Protein AF-A0A7S1RRJ5-F1 (afdb_monomer_lite)

Secondary structure (DSSP, 8-state):
-HHHHHHHHHHHHHHHHHHHTT-S-PPPHHHHHHHHHHHHHHHHTSSPPPHHHHHHHTTT-S-HHHHHHHHHHHHHHTTT----TTTHHHHHHHHHHHHTTTT---HHHHHHHHHHHHHHHHHHHHSS--

pLDDT: mean 80.42, std 12.72, range [48.97, 95.0]

Radius of gyration: 17.26 Å; chains: 1; bounding box: 42×24×52 Å

InterPro domains:
  IPR006671 Cyclin, N-terminal [PF00134] (7-82)
  IPR036915 Cyclin-like superfamily [SSF47954] (4-83)

Organism: Alexandrium catenella (NCBI:txid2925)

Structure (mmCIF, N/CA/C/O backbone):
data_AF-A0A7S1RRJ5-F1
#
_entry.id   AF-A0A7S1RRJ5-F1
#
loop_
_atom_site.group_PDB
_atom_site.id
_atom_site.type_symbol
_atom_site.label_atom_id
_atom_site.label_alt_id
_atom_site.label_comp_id
_atom_site.label_asym_id
_atom_site.label_entity_id
_atom_site.label_seq_id
_atom_site.pdbx_PDB_ins_code
_atom_site.Cartn_x
_atom_site.Cartn_y
_atom_site.Cartn_z
_atom_site.occupancy
_atom_site.B_iso_or_equiv
_atom_site.auth_seq_id
_atom_site.auth_comp_id
_atom_site.auth_asym_id
_atom_site.auth_atom_id
_atom_site.pdbx_PDB_model_num
ATOM 1 N N . PRO A 1 1 ? -1.019 -2.612 11.524 1.00 69.44 1 PRO A N 1
ATOM 2 C CA . PRO A 1 1 ? -2.023 -3.297 10.661 1.00 69.44 1 PRO A CA 1
ATOM 3 C C . PRO A 1 1 ? -2.463 -2.445 9.468 1.00 69.44 1 PRO A C 1
ATOM 5 O O . PRO A 1 1 ? -2.576 -2.947 8.356 1.00 69.44 1 PRO A O 1
ATOM 8 N N . GLN A 1 2 ? -2.630 -1.150 9.726 1.00 77.38 2 GLN A N 1
ATOM 9 C CA . GLN A 1 2 ? -2.992 -0.081 8.806 1.00 77.38 2 GLN A CA 1
ATOM 10 C C . GLN A 1 2 ? -2.075 -0.040 7.580 1.00 77.38 2 GLN A C 1
ATOM 12 O O . GLN A 1 2 ? -2.564 -0.167 6.467 1.00 77.38 2 GLN A O 1
ATOM 17 N N . VAL A 1 3 ? -0.748 -0.014 7.775 1.00 83.06 3 VAL A N 1
ATOM 18 C CA . VAL A 1 3 ? 0.236 -0.071 6.673 1.00 83.06 3 VAL A CA 1
ATOM 19 C C . VAL A 1 3 ? -0.016 -1.256 5.740 1.00 83.06 3 VAL A C 1
ATOM 21 O O . VAL A 1 3 ? -0.018 -1.102 4.525 1.00 83.06 3 VAL A O 1
ATOM 24 N N . ARG A 1 4 ? -0.248 -2.448 6.304 1.00 82.50 4 ARG A N 1
ATOM 25 C CA . ARG A 1 4 ? -0.456 -3.681 5.534 1.00 82.50 4 ARG A CA 1
ATOM 26 C C . ARG A 1 4 ? -1.756 -3.632 4.727 1.00 82.50 4 ARG A C 1
ATOM 28 O O . ARG A 1 4 ? -1.751 -4.011 3.562 1.00 82.50 4 ARG A O 1
ATOM 35 N N . GLN A 1 5 ? -2.854 -3.212 5.355 1.00 79.50 5 GLN A N 1
ATOM 36 C CA . GLN A 1 5 ? -4.165 -3.107 4.710 1.00 79.50 5 GLN A CA 1
ATOM 37 C C . GLN A 1 5 ? -4.138 -2.048 3.605 1.00 79.50 5 GLN A C 1
ATOM 39 O O . GLN A 1 5 ? -4.509 -2.338 2.470 1.00 79.50 5 GLN A O 1
ATOM 44 N N . GLU A 1 6 ? -3.610 -0.865 3.914 1.00 83.56 6 GLU A N 1
ATOM 45 C CA . GLU A 1 6 ? -3.510 0.246 2.972 1.00 83.56 6 GLU A CA 1
ATOM 46 C C . GLU A 1 6 ? -2.643 -0.122 1.768 1.00 83.56 6 GLU A C 1
ATOM 48 O O . GLU A 1 6 ? -3.043 0.115 0.634 1.00 83.56 6 GLU A O 1
ATOM 53 N N . ALA A 1 7 ? -1.509 -0.797 1.981 1.00 88.81 7 ALA A N 1
ATOM 54 C CA . ALA A 1 7 ? -0.634 -1.221 0.890 1.00 88.81 7 ALA A CA 1
ATOM 55 C C . ALA A 1 7 ? -1.355 -2.140 -0.110 1.00 88.81 7 ALA A C 1
ATOM 57 O O . ALA A 1 7 ? -1.164 -2.028 -1.323 1.00 88.81 7 ALA A O 1
ATOM 58 N N . VAL A 1 8 ? -2.198 -3.044 0.394 1.00 86.62 8 VAL A N 1
ATOM 59 C CA . VAL A 1 8 ? -2.959 -4.005 -0.418 1.00 86.62 8 VAL A CA 1
ATOM 60 C C . VAL A 1 8 ? -4.096 -3.313 -1.155 1.00 86.62 8 VAL A C 1
ATOM 62 O O . VAL A 1 8 ? -4.284 -3.550 -2.349 1.00 86.62 8 VAL A O 1
ATOM 65 N N . VAL A 1 9 ? -4.830 -2.432 -0.477 1.00 84.69 9 VAL A N 1
ATOM 66 C CA . VAL A 1 9 ? -5.902 -1.648 -1.098 1.00 84.69 9 VAL A CA 1
ATOM 67 C C . VAL A 1 9 ? -5.339 -0.719 -2.173 1.00 84.69 9 VAL A C 1
ATOM 69 O O . VAL A 1 9 ? -5.872 -0.667 -3.281 1.00 84.69 9 VAL A O 1
ATOM 72 N N . LEU A 1 10 ? -4.221 -0.051 -1.896 1.00 88.94 10 LEU A N 1
ATOM 73 C CA . LEU A 1 10 ? -3.531 0.819 -2.840 1.00 88.94 10 LEU A CA 1
ATOM 74 C C . LEU A 1 10 ? -3.089 0.045 -4.090 1.00 88.94 10 LEU A C 1
ATOM 76 O O . LEU A 1 10 ? -3.318 0.496 -5.215 1.00 88.94 10 LEU A O 1
ATOM 80 N N . LEU A 1 11 ? -2.544 -1.163 -3.909 1.0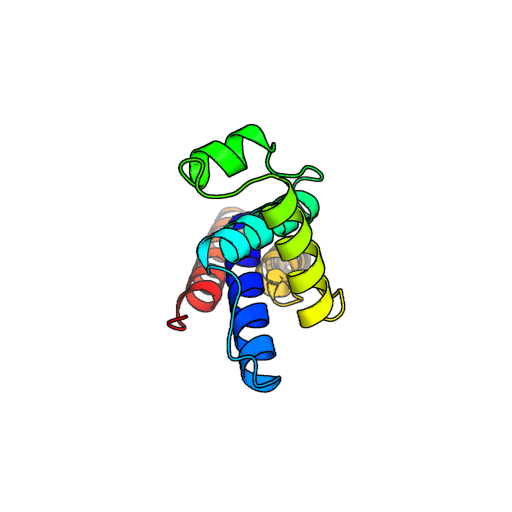0 90.88 11 LEU A N 1
ATOM 81 C CA . LEU A 1 11 ? -2.185 -2.053 -5.013 1.00 90.88 11 LEU A CA 1
ATOM 82 C C . LEU A 1 11 ? -3.412 -2.476 -5.836 1.00 90.88 11 LEU A C 1
ATOM 84 O O . LEU A 1 11 ? -3.363 -2.447 -7.068 1.00 90.88 11 LEU A O 1
ATOM 88 N N . LYS A 1 12 ? -4.523 -2.836 -5.180 1.00 87.94 12 LYS A N 1
ATOM 89 C CA . LYS A 1 12 ? -5.794 -3.183 -5.841 1.00 87.94 12 LYS A CA 1
ATOM 90 C C . LYS A 1 12 ? -6.332 -2.022 -6.673 1.00 87.94 12 LYS A C 1
ATOM 92 O O . LYS A 1 12 ? -6.644 -2.209 -7.850 1.00 87.94 12 LYS A O 1
ATOM 97 N N . ARG A 1 13 ? -6.378 -0.816 -6.099 1.00 87.69 13 ARG A N 1
ATOM 98 C CA . ARG A 1 13 ? -6.804 0.412 -6.789 1.00 87.69 13 ARG A CA 1
ATOM 99 C C . ARG A 1 13 ? -5.932 0.698 -8.002 1.00 87.69 13 ARG A C 1
ATOM 101 O O . ARG A 1 13 ? -6.465 0.958 -9.079 1.00 87.69 13 ARG A O 1
ATOM 108 N N . TYR A 1 14 ? -4.612 0.596 -7.849 1.00 89.50 14 TYR A N 1
ATOM 109 C CA . TYR A 1 14 ? -3.680 0.784 -8.957 1.00 89.50 14 TYR A CA 1
ATOM 110 C C . TYR A 1 14 ? -3.987 -0.196 -10.094 1.00 89.50 14 TYR A C 1
ATOM 112 O O . TYR A 1 14 ? -4.161 0.220 -11.238 1.00 89.50 14 TYR A O 1
ATOM 120 N N . LYS A 1 15 ? -4.134 -1.491 -9.782 1.00 88.12 15 LYS A N 1
ATOM 121 C CA . LYS A 1 15 ? -4.411 -2.537 -10.779 1.00 88.12 15 LYS A CA 1
ATOM 122 C C . LYS A 1 15 ? -5.754 -2.315 -11.483 1.00 88.12 15 LYS A C 1
ATOM 124 O O . LYS A 1 15 ? -5.841 -2.451 -12.705 1.00 88.12 15 LYS A O 1
ATOM 129 N N . TRP A 1 16 ? -6.785 -1.925 -10.731 1.00 86.81 16 TRP A N 1
ATOM 130 C CA . TRP A 1 16 ? -8.105 -1.587 -11.265 1.00 86.81 16 TRP A CA 1
ATOM 131 C C . TRP A 1 16 ? -8.039 -0.404 -12.237 1.00 86.81 16 TRP A C 1
ATOM 133 O O . TRP A 1 16 ? -8.534 -0.491 -13.362 1.00 86.81 16 TRP A O 1
ATOM 143 N N . GLN A 1 17 ? -7.386 0.689 -11.833 1.00 87.44 17 GLN A N 1
ATOM 144 C CA . GLN A 1 17 ? -7.244 1.897 -12.649 1.00 87.44 17 GLN A CA 1
ATOM 145 C C . GLN A 1 17 ? -6.380 1.659 -13.889 1.00 87.44 17 GLN A C 1
ATOM 147 O O . GLN A 1 17 ? -6.715 2.118 -14.981 1.00 87.44 17 GLN A O 1
ATOM 152 N N . LEU A 1 18 ? -5.304 0.882 -13.761 1.00 88.00 18 LEU A N 1
ATOM 153 C CA . LEU A 1 18 ? -4.456 0.511 -14.890 1.00 88.00 18 LEU A CA 1
ATOM 154 C C . LEU A 1 18 ? -5.238 -0.288 -15.945 1.00 88.00 18 LEU A C 1
ATOM 156 O O . LEU A 1 18 ? -5.129 -0.007 -17.142 1.00 88.00 18 LEU A O 1
ATOM 160 N N . LYS A 1 19 ? -6.075 -1.239 -15.502 1.00 84.31 19 LYS A N 1
ATOM 161 C CA . LYS A 1 19 ? -6.961 -2.019 -16.378 1.00 84.31 19 LYS A CA 1
ATOM 162 C C . LYS A 1 19 ? -7.991 -1.128 -17.075 1.00 84.31 19 LYS A C 1
ATOM 164 O O . LYS A 1 19 ? -8.189 -1.268 -18.280 1.00 84.31 19 LYS A O 1
ATOM 169 N N . ALA A 1 20 ? -8.607 -0.195 -16.348 1.00 83.44 20 ALA A N 1
ATOM 170 C CA . ALA A 1 20 ? -9.561 0.762 -16.913 1.00 83.44 20 ALA A CA 1
ATOM 171 C C . ALA A 1 20 ? -8.920 1.676 -17.975 1.00 83.44 20 ALA A C 1
ATOM 173 O O . ALA A 1 20 ? -9.552 1.999 -18.978 1.00 83.44 20 ALA A O 1
ATOM 174 N N . ARG A 1 21 ? -7.644 2.039 -17.794 1.00 82.56 21 ARG A N 1
ATOM 175 C CA . ARG A 1 21 ? -6.861 2.859 -18.735 1.00 82.56 21 ARG A CA 1
ATOM 176 C C . ARG A 1 21 ? -6.295 2.073 -19.931 1.00 82.56 21 ARG A C 1
ATOM 178 O O . ARG A 1 21 ? -5.619 2.659 -20.771 1.00 82.56 21 ARG A O 1
ATOM 185 N N . GLY A 1 22 ? -6.560 0.766 -20.034 1.00 75.06 22 GLY A N 1
ATOM 186 C CA . GLY A 1 22 ? -6.133 -0.070 -21.163 1.00 75.06 22 GLY A CA 1
ATOM 187 C C . GLY A 1 22 ? -4.628 -0.369 -21.216 1.00 75.06 22 GLY A C 1
ATOM 188 O O . GLY A 1 22 ? -4.118 -0.722 -22.282 1.00 75.06 22 GLY A O 1
ATOM 189 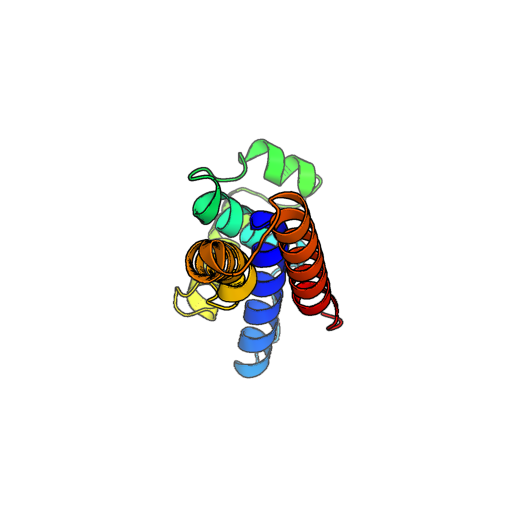N N . GLY A 1 23 ? -3.906 -0.221 -20.098 1.00 68.56 23 GLY A N 1
ATOM 190 C CA . GLY A 1 23 ? -2.461 -0.459 -20.031 1.00 68.56 23 GLY A CA 1
ATOM 191 C C . GLY A 1 23 ? -2.100 -1.924 -20.302 1.00 68.56 23 GLY A C 1
ATOM 192 O O . GLY A 1 23 ? -2.640 -2.821 -19.657 1.00 68.56 23 GLY A O 1
ATOM 193 N N . ARG A 1 24 ? -1.196 -2.171 -21.265 1.00 56.53 24 ARG A N 1
ATOM 194 C CA . ARG A 1 24 ? -0.719 -3.522 -21.637 1.00 56.53 24 ARG A CA 1
ATOM 195 C C . ARG A 1 24 ? 0.574 -3.951 -20.937 1.00 56.53 24 ARG A C 1
ATOM 197 O O . ARG A 1 24 ? 0.760 -5.148 -20.765 1.00 56.53 24 ARG A O 1
ATOM 204 N N . ASP A 1 25 ? 1.389 -3.004 -20.475 1.00 57.84 25 ASP A N 1
ATOM 205 C CA . ASP A 1 25 ? 2.644 -3.274 -19.767 1.00 57.84 25 ASP A CA 1
ATOM 206 C C . ASP A 1 25 ? 2.592 -2.638 -18.378 1.00 57.84 25 ASP A C 1
ATOM 208 O O . ASP A 1 25 ? 2.916 -1.466 -18.199 1.00 57.84 25 ASP A O 1
ATOM 212 N N . ALA A 1 26 ? 2.133 -3.401 -17.386 1.00 57.34 26 ALA A N 1
ATOM 213 C CA . ALA A 1 26 ? 2.332 -3.009 -15.999 1.00 57.34 26 ALA A CA 1
ATOM 214 C C . ALA A 1 26 ? 3.833 -3.140 -15.669 1.00 57.34 26 ALA A C 1
ATOM 216 O O . ALA A 1 26 ? 4.450 -4.137 -16.068 1.00 57.34 26 ALA A O 1
ATOM 217 N N . PRO A 1 27 ? 4.433 -2.217 -14.898 1.00 63.84 27 PRO A N 1
ATOM 218 C CA . PRO A 1 27 ? 5.690 -2.484 -14.212 1.00 63.84 27 PRO A CA 1
ATOM 219 C C . PRO A 1 27 ? 5.598 -3.829 -13.500 1.00 63.84 27 PRO A C 1
ATOM 221 O O . PRO A 1 27 ? 4.509 -4.262 -13.106 1.00 63.84 27 PRO A O 1
ATOM 224 N N . LYS A 1 28 ? 6.736 -4.503 -13.304 1.00 81.56 28 LYS A N 1
ATOM 225 C CA . LYS A 1 28 ? 6.741 -5.799 -12.615 1.00 81.56 28 LYS A CA 1
ATOM 226 C C . LYS A 1 28 ? 5.967 -5.668 -11.299 1.00 81.56 28 LYS A C 1
ATOM 228 O O . LYS A 1 28 ? 6.357 -4.888 -10.438 1.00 81.56 28 LYS A O 1
ATOM 233 N N . LEU A 1 29 ? 4.884 -6.431 -11.137 1.00 87.25 29 LEU A N 1
ATOM 234 C CA . LEU A 1 29 ? 3.914 -6.267 -10.041 1.00 87.25 29 LEU A CA 1
ATOM 235 C C . LEU A 1 29 ? 4.571 -6.197 -8.650 1.00 87.25 29 LEU A C 1
ATOM 237 O O . LEU A 1 29 ? 4.087 -5.502 -7.765 1.00 87.25 29 LEU A O 1
ATOM 241 N N . GLN A 1 30 ? 5.709 -6.871 -8.479 1.00 91.56 30 GLN A N 1
ATOM 242 C CA . GLN A 1 30 ? 6.525 -6.824 -7.271 1.00 91.56 30 GLN A CA 1
ATOM 243 C C . GLN A 1 30 ? 7.064 -5.419 -6.942 1.00 91.56 30 GLN A C 1
ATOM 245 O O . GLN A 1 30 ? 6.996 -5.027 -5.781 1.00 91.56 30 GLN A O 1
ATOM 250 N N . VAL A 1 31 ? 7.587 -4.656 -7.918 1.00 93.56 31 VAL A N 1
ATOM 251 C CA . VAL A 1 31 ? 8.092 -3.294 -7.649 1.00 93.56 31 VAL A CA 1
ATOM 252 C C . VAL A 1 31 ? 6.942 -2.377 -7.250 1.00 93.56 31 VAL A C 1
ATOM 254 O O . VAL A 1 31 ? 7.065 -1.636 -6.284 1.00 93.56 31 VAL A O 1
ATOM 257 N N . VAL A 1 32 ? 5.789 -2.515 -7.911 1.00 93.50 32 VAL A N 1
ATOM 258 C CA . VAL A 1 32 ? 4.572 -1.763 -7.578 1.00 93.50 32 VAL A CA 1
ATOM 259 C C . VAL A 1 32 ? 4.090 -2.105 -6.171 1.00 93.50 32 VAL A C 1
ATOM 261 O O . VAL A 1 32 ? 3.821 -1.204 -5.389 1.00 93.50 32 VAL A O 1
ATOM 264 N N . ALA A 1 33 ? 4.033 -3.389 -5.812 1.00 93.44 33 ALA A N 1
ATOM 265 C CA . ALA A 1 33 ? 3.606 -3.824 -4.485 1.00 93.44 33 ALA A CA 1
ATOM 266 C C . ALA A 1 33 ? 4.524 -3.288 -3.372 1.00 93.44 33 ALA A C 1
ATOM 268 O O . ALA A 1 33 ? 4.039 -2.794 -2.354 1.00 93.44 33 ALA A O 1
ATOM 269 N N . LEU A 1 34 ? 5.845 -3.337 -3.577 1.00 95.00 34 LEU A N 1
ATOM 270 C CA . LEU A 1 34 ? 6.820 -2.768 -2.643 1.00 95.00 34 LEU A CA 1
ATOM 271 C C . LEU A 1 34 ? 6.694 -1.242 -2.545 1.00 95.00 34 LEU A C 1
ATOM 273 O O . LEU A 1 34 ? 6.783 -0.686 -1.452 1.00 95.00 34 LEU A O 1
ATOM 277 N N . THR A 1 35 ? 6.436 -0.566 -3.664 1.00 94.88 35 THR A N 1
ATOM 278 C CA . THR A 1 35 ? 6.165 0.873 -3.697 1.00 94.88 35 THR A CA 1
ATOM 279 C C . THR A 1 35 ? 4.872 1.224 -2.963 1.00 94.88 35 THR A C 1
ATOM 281 O O . THR A 1 35 ? 4.873 2.170 -2.180 1.00 94.88 35 THR A O 1
ATOM 284 N N . CYS A 1 36 ? 3.790 0.460 -3.139 1.00 93.69 36 CYS A N 1
ATOM 285 C CA . CYS A 1 36 ? 2.549 0.660 -2.393 1.00 93.69 36 CYS A CA 1
ATOM 286 C C . CYS A 1 36 ? 2.784 0.513 -0.885 1.00 93.69 36 CYS A C 1
ATOM 288 O O . CYS A 1 36 ? 2.362 1.375 -0.123 1.00 93.69 36 CYS A O 1
ATOM 290 N N . ALA A 1 37 ? 3.536 -0.507 -0.459 1.00 93.94 37 ALA A N 1
ATOM 291 C CA . ALA A 1 37 ? 3.923 -0.661 0.942 1.00 93.94 37 ALA A CA 1
ATOM 292 C C . ALA A 1 37 ? 4.740 0.533 1.459 1.00 93.94 37 ALA A C 1
ATOM 294 O O . ALA A 1 37 ? 4.457 1.044 2.539 1.00 93.94 37 ALA A O 1
ATOM 295 N N . ASN A 1 38 ? 5.704 1.018 0.671 1.00 95.00 38 ASN A N 1
ATOM 296 C CA . ASN A 1 38 ? 6.514 2.186 1.015 1.00 95.00 38 ASN A CA 1
ATOM 297 C C . ASN A 1 38 ? 5.684 3.479 1.129 1.00 95.00 38 ASN A C 1
ATOM 299 O O . ASN A 1 38 ? 5.913 4.291 2.022 1.00 95.00 38 ASN A O 1
ATOM 303 N N . LEU A 1 39 ? 4.707 3.684 0.244 1.00 93.06 39 LEU A N 1
ATOM 304 C CA . LEU A 1 39 ? 3.782 4.816 0.327 1.00 93.06 39 LEU A CA 1
ATOM 305 C C . LEU A 1 39 ? 2.906 4.723 1.583 1.00 93.06 39 LEU A C 1
ATOM 307 O O . LEU A 1 39 ? 2.774 5.707 2.310 1.00 93.06 39 LEU A O 1
ATOM 311 N N . SER A 1 40 ? 2.392 3.534 1.902 1.00 90.62 40 SER A N 1
ATOM 312 C CA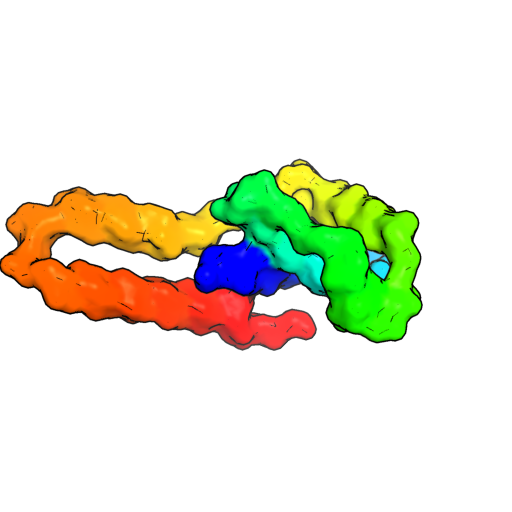 . SER A 1 40 ? 1.604 3.313 3.115 1.00 90.62 40 SER A CA 1
ATOM 313 C C . SER A 1 40 ? 2.414 3.524 4.398 1.00 90.62 40 SER A C 1
ATOM 315 O O . SER A 1 40 ? 1.885 4.107 5.343 1.00 90.62 40 SER A O 1
ATOM 317 N N . THR A 1 41 ? 3.693 3.124 4.450 1.00 91.81 41 THR A N 1
ATOM 318 C CA . THR A 1 41 ? 4.563 3.433 5.603 1.00 91.81 41 THR A CA 1
ATOM 319 C C . THR A 1 41 ? 4.812 4.934 5.725 1.00 91.81 41 THR A C 1
ATOM 321 O O . THR A 1 41 ? 4.691 5.477 6.819 1.00 91.81 41 THR A O 1
ATOM 324 N N . LYS A 1 42 ? 5.078 5.637 4.608 1.00 91.44 42 LYS A N 1
ATOM 325 C CA . LYS A 1 42 ? 5.273 7.101 4.626 1.00 91.44 42 LYS A CA 1
ATOM 326 C C . LYS A 1 42 ? 4.053 7.823 5.201 1.00 91.44 42 LYS A C 1
ATOM 328 O O . LYS A 1 42 ? 4.229 8.788 5.936 1.00 91.44 42 LYS A O 1
ATOM 333 N N . TYR A 1 43 ? 2.847 7.355 4.880 1.00 87.31 43 TYR A N 1
ATOM 334 C CA . TYR A 1 43 ? 1.604 7.936 5.380 1.00 87.31 43 TYR A CA 1
ATOM 335 C C . TYR A 1 43 ? 1.373 7.642 6.872 1.00 87.31 43 TYR A C 1
ATOM 337 O O . TYR A 1 43 ? 1.218 8.567 7.665 1.00 87.31 43 TYR A O 1
ATOM 345 N N . TRP A 1 44 ? 1.382 6.367 7.270 1.00 85.44 44 TRP A N 1
ATOM 346 C CA . TRP A 1 44 ? 0.980 5.951 8.622 1.00 85.44 44 TRP A CA 1
ATOM 347 C C . TRP A 1 44 ? 2.077 6.088 9.679 1.00 85.44 44 TRP A C 1
ATOM 349 O O . TRP A 1 44 ? 1.782 6.359 10.840 1.00 85.44 44 TRP A O 1
ATOM 359 N N . GLU A 1 45 ? 3.335 5.882 9.296 1.00 88.62 45 GLU A N 1
ATOM 360 C CA . GLU A 1 45 ? 4.482 5.850 10.215 1.00 88.62 45 GLU A CA 1
ATOM 361 C C . GLU A 1 45 ? 5.377 7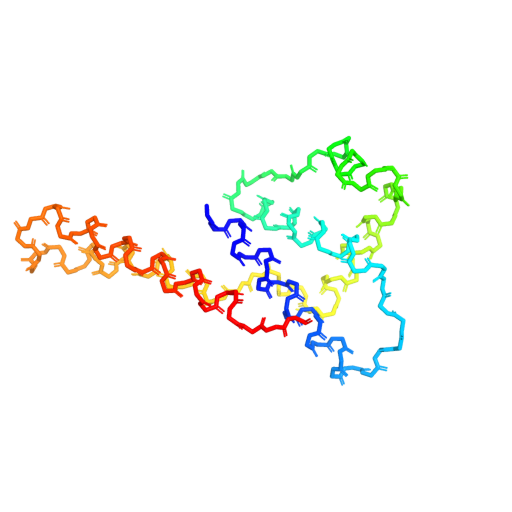.088 10.065 1.00 88.62 45 GLU A C 1
ATOM 363 O O . GLU A 1 45 ? 6.364 7.234 10.780 1.00 88.62 45 GLU A O 1
ATOM 368 N N . GLN A 1 46 ? 5.036 7.999 9.142 1.00 87.88 46 GLN A N 1
ATOM 369 C CA . GLN A 1 46 ? 5.795 9.220 8.831 1.00 87.88 46 GLN A CA 1
ATOM 370 C C . GLN A 1 46 ? 7.230 8.957 8.338 1.00 87.88 46 GLN A C 1
ATOM 372 O O . GLN A 1 46 ? 8.039 9.879 8.221 1.00 87.88 46 GLN A O 1
ATOM 377 N N . HIS A 1 47 ? 7.550 7.707 7.994 1.00 91.75 47 HIS A N 1
ATOM 378 C CA . HIS A 1 47 ? 8.819 7.313 7.401 1.00 91.75 47 HIS A CA 1
ATOM 379 C C . HIS A 1 47 ? 8.618 6.256 6.310 1.00 91.75 47 HIS A C 1
ATOM 381 O O . HIS A 1 47 ? 7.757 5.384 6.396 1.00 91.75 47 HIS A O 1
ATOM 387 N N . GLY A 1 48 ? 9.430 6.319 5.256 1.00 91.25 48 GLY A N 1
ATOM 388 C CA . GLY A 1 48 ? 9.440 5.287 4.217 1.00 91.25 48 GLY A CA 1
ATOM 389 C C . GLY A 1 48 ? 10.202 4.035 4.640 1.00 91.25 48 GLY A C 1
ATOM 390 O O . GLY A 1 48 ? 10.960 4.052 5.609 1.00 91.25 48 GLY A O 1
ATOM 391 N N . ILE A 1 49 ? 10.053 2.966 3.862 1.00 92.50 49 ILE A N 1
ATOM 392 C CA . ILE A 1 49 ? 10.914 1.789 3.938 1.00 92.50 49 ILE A CA 1
ATOM 393 C C . ILE A 1 49 ? 12.305 2.192 3.424 1.00 92.50 49 ILE A C 1
ATOM 395 O O . ILE A 1 49 ? 12.434 2.647 2.283 1.00 92.50 49 ILE A O 1
ATOM 399 N N . PRO A 1 50 ? 13.364 2.028 4.234 1.00 94.19 50 PRO A N 1
ATOM 400 C CA . PRO A 1 50 ? 14.730 2.286 3.808 1.00 94.19 50 PRO A CA 1
ATOM 401 C C . PRO A 1 50 ? 15.104 1.554 2.517 1.00 94.19 50 PRO A C 1
ATOM 403 O O . PRO A 1 50 ? 14.802 0.375 2.333 1.00 94.19 50 PRO A O 1
ATOM 406 N N . GLU A 1 51 ? 15.844 2.240 1.648 1.00 90.19 51 GLU A N 1
ATOM 407 C CA . GLU A 1 51 ? 16.189 1.743 0.313 1.00 90.19 51 GLU A CA 1
ATOM 408 C C . GLU A 1 51 ? 16.881 0.367 0.347 1.00 90.19 51 GLU A C 1
ATOM 410 O O . GLU A 1 51 ? 16.523 -0.532 -0.410 1.00 90.19 51 GLU A O 1
ATOM 415 N N . HIS A 1 52 ? 17.827 0.160 1.267 1.00 93.06 52 HIS A N 1
ATOM 416 C CA . HIS A 1 52 ? 18.523 -1.123 1.416 1.00 93.06 52 HIS A CA 1
ATOM 417 C C . HIS A 1 52 ? 17.572 -2.287 1.755 1.00 93.06 52 HIS A C 1
ATOM 419 O O . HIS A 1 52 ? 17.813 -3.418 1.334 1.00 93.06 52 HIS A O 1
ATOM 425 N N . MET A 1 53 ? 16.476 -2.024 2.478 1.00 94.88 53 MET A N 1
ATOM 426 C CA . MET A 1 53 ? 15.448 -3.029 2.746 1.00 94.88 53 MET A CA 1
ATOM 427 C C . MET A 1 53 ? 14.600 -3.306 1.507 1.00 94.88 53 MET A C 1
ATOM 429 O O . MET A 1 53 ? 14.318 -4.468 1.238 1.00 94.88 53 MET A O 1
ATOM 433 N N . LEU A 1 54 ? 14.250 -2.291 0.713 1.00 93.38 54 LEU A N 1
ATOM 434 C CA . LEU A 1 54 ? 13.549 -2.488 -0.564 1.00 93.38 54 LEU A CA 1
ATOM 435 C C . LEU A 1 54 ? 14.376 -3.333 -1.550 1.00 93.38 54 LEU A C 1
ATOM 437 O O . LEU A 1 54 ? 13.841 -4.232 -2.204 1.00 93.38 54 LEU A O 1
ATOM 441 N N . HIS A 1 55 ? 15.692 -3.108 -1.612 1.00 93.25 55 HIS A N 1
ATOM 442 C CA . HIS A 1 55 ? 16.617 -3.949 -2.384 1.00 93.25 55 HIS A CA 1
ATOM 443 C C . HIS A 1 55 ? 16.641 -5.386 -1.866 1.00 93.25 55 HIS A C 1
ATOM 445 O O . HIS A 1 55 ? 16.448 -6.321 -2.638 1.00 93.25 55 HIS A O 1
ATOM 451 N N . SER A 1 56 ? 16.780 -5.572 -0.552 1.00 92.75 56 SER A N 1
ATOM 452 C CA . SER A 1 56 ? 16.759 -6.902 0.068 1.00 92.75 56 SER A CA 1
ATOM 453 C C . SER A 1 56 ? 15.447 -7.657 -0.205 1.00 92.75 56 SER A C 1
ATOM 455 O O . SER A 1 56 ? 15.470 -8.790 -0.687 1.00 92.75 56 SER A O 1
ATOM 457 N N . LEU A 1 57 ? 14.296 -7.006 0.003 1.00 93.25 57 LEU A N 1
ATOM 458 C CA . LEU A 1 57 ? 12.954 -7.570 -0.208 1.00 93.25 57 LEU A CA 1
ATOM 459 C C . LEU A 1 57 ? 12.655 -7.888 -1.677 1.00 93.25 57 LEU A C 1
ATOM 461 O O . LEU A 1 57 ? 11.839 -8.760 -1.973 1.00 93.25 57 LEU A O 1
ATOM 465 N N . SER A 1 58 ? 13.315 -7.197 -2.605 1.00 93.12 58 SER A N 1
ATOM 466 C CA . SER A 1 58 ? 13.238 -7.501 -4.033 1.00 93.12 58 SER A CA 1
ATOM 467 C C . SER A 1 58 ? 14.308 -8.483 -4.512 1.00 93.12 58 SER A C 1
ATOM 469 O O . SER A 1 58 ? 14.422 -8.704 -5.715 1.00 93.12 58 SER A O 1
ATOM 471 N N . CYS A 1 59 ? 15.101 -9.067 -3.608 1.00 93.38 59 CYS A N 1
ATOM 472 C CA . CYS A 1 59 ? 16.252 -9.909 -3.944 1.00 93.38 59 CYS A CA 1
ATOM 473 C C . CYS A 1 59 ? 17.232 -9.217 -4.912 1.00 93.38 59 CYS A C 1
ATOM 475 O O . CYS A 1 59 ? 17.812 -9.860 -5.786 1.00 93.38 59 CYS A O 1
ATOM 477 N N . ASN A 1 60 ? 17.397 -7.899 -4.768 1.00 91.31 60 ASN A N 1
ATOM 478 C CA . ASN A 1 60 ? 18.189 -7.023 -5.635 1.00 91.31 60 ASN A CA 1
ATOM 479 C C . ASN A 1 60 ? 17.742 -7.021 -7.110 1.00 91.31 60 ASN A C 1
ATOM 481 O O . ASN A 1 60 ? 18.532 -6.708 -8.000 1.00 91.31 60 ASN A O 1
ATOM 485 N N . ALA A 1 61 ? 16.480 -7.367 -7.392 1.00 93.00 61 ALA A N 1
ATOM 486 C CA . ALA A 1 61 ? 15.943 -7.383 -8.753 1.00 93.00 61 ALA A CA 1
ATOM 487 C C . ALA A 1 61 ? 15.700 -5.980 -9.335 1.00 93.00 61 ALA A C 1
ATOM 489 O O . ALA A 1 61 ? 15.577 -5.839 -10.554 1.00 93.00 61 ALA A O 1
ATOM 490 N N . TYR A 1 62 ? 15.609 -4.956 -8.481 1.00 93.44 62 TYR A N 1
ATOM 491 C CA . TYR A 1 62 ? 15.305 -3.579 -8.866 1.00 93.44 62 TYR A CA 1
ATOM 492 C C . TYR A 1 62 ? 16.370 -2.623 -8.353 1.00 93.44 62 TYR A C 1
ATOM 494 O O . TYR A 1 62 ? 16.981 -2.838 -7.316 1.00 93.44 62 TYR A O 1
ATOM 502 N N . THR A 1 63 ? 16.569 -1.537 -9.091 1.00 92.75 63 THR A N 1
ATOM 503 C CA . THR A 1 63 ? 17.425 -0.420 -8.676 1.00 92.75 63 THR A CA 1
ATOM 504 C C . THR A 1 63 ? 16.582 0.684 -8.040 1.00 92.75 63 THR A C 1
ATOM 506 O O . THR A 1 63 ? 15.360 0.703 -8.184 1.00 92.75 63 THR A O 1
ATOM 509 N N . ARG A 1 64 ? 17.237 1.669 -7.416 1.00 92.62 64 ARG A N 1
ATOM 510 C CA . ARG A 1 64 ? 16.577 2.881 -6.911 1.00 92.62 64 ARG A CA 1
ATOM 511 C C . ARG A 1 64 ? 15.670 3.543 -7.950 1.00 92.62 64 ARG A C 1
ATOM 513 O O . ARG A 1 64 ? 14.562 3.949 -7.620 1.00 92.62 64 ARG A O 1
ATOM 520 N N . GLN A 1 65 ? 16.138 3.628 -9.196 1.00 93.44 65 GLN A N 1
ATOM 521 C CA . GLN A 1 65 ? 15.391 4.272 -10.275 1.00 93.44 65 GLN A CA 1
ATOM 522 C C . GLN A 1 65 ? 14.066 3.555 -10.549 1.00 93.44 65 GLN A C 1
ATOM 524 O O . GLN A 1 65 ? 13.045 4.215 -10.665 1.00 93.44 65 GLN A O 1
ATOM 529 N N . HIS A 1 66 ? 14.050 2.219 -10.529 1.00 94.12 66 HIS A N 1
ATOM 530 C CA . HIS A 1 66 ? 12.817 1.449 -10.708 1.00 94.12 66 HIS A CA 1
ATOM 531 C C . HIS A 1 66 ? 11.779 1.745 -9.617 1.00 94.12 66 HIS A C 1
ATOM 533 O O . HIS A 1 66 ? 10.590 1.807 -9.911 1.00 94.12 66 HIS A O 1
ATOM 539 N N . PHE A 1 67 ? 12.212 1.934 -8.365 1.00 93.62 67 PHE A N 1
ATOM 540 C CA . PHE A 1 67 ? 11.306 2.314 -7.279 1.00 93.62 67 PHE A CA 1
ATOM 541 C C . PHE A 1 67 ? 10.767 3.738 -7.454 1.00 93.62 67 PHE A C 1
ATOM 543 O O . PHE A 1 67 ? 9.581 3.956 -7.223 1.00 93.62 67 PHE A O 1
ATOM 550 N N . ILE A 1 68 ? 11.602 4.682 -7.903 1.00 93.06 68 ILE A N 1
ATOM 551 C CA . ILE A 1 68 ? 11.179 6.060 -8.209 1.00 93.06 68 ILE A CA 1
ATOM 552 C C . ILE A 1 68 ? 10.163 6.065 -9.355 1.00 93.06 68 ILE A C 1
ATOM 554 O O . ILE A 1 68 ? 9.104 6.674 -9.226 1.00 93.06 68 ILE A O 1
ATOM 558 N N . ASP A 1 69 ? 10.454 5.358 -10.447 1.00 93.50 69 ASP A N 1
ATOM 559 C CA . ASP A 1 69 ? 9.569 5.273 -11.610 1.00 93.50 69 ASP A CA 1
ATOM 560 C C . ASP A 1 69 ? 8.224 4.643 -11.226 1.00 93.50 69 ASP A C 1
ATOM 562 O O . ASP A 1 69 ? 7.168 5.169 -11.577 1.00 93.50 69 ASP A O 1
ATOM 566 N N . ALA A 1 70 ? 8.254 3.568 -10.428 1.00 93.06 70 ALA A N 1
ATOM 567 C CA . ALA A 1 70 ? 7.052 2.934 -9.903 1.00 93.06 70 ALA A CA 1
ATOM 568 C C . ALA A 1 70 ? 6.260 3.864 -8.969 1.00 93.06 70 ALA A C 1
ATOM 570 O O . ALA A 1 70 ? 5.035 3.874 -9.029 1.00 93.06 70 ALA A O 1
ATOM 571 N N . GLU A 1 71 ? 6.924 4.653 -8.118 1.00 93.62 71 GLU A N 1
ATOM 572 C CA . GLU A 1 71 ? 6.259 5.611 -7.223 1.00 93.62 71 GLU A CA 1
ATOM 573 C C . GLU A 1 71 ? 5.541 6.704 -8.016 1.00 93.62 71 GLU A C 1
ATOM 575 O O . GLU A 1 71 ? 4.347 6.933 -7.812 1.00 93.62 71 GLU A O 1
ATOM 580 N N . VAL A 1 72 ? 6.231 7.308 -8.985 1.00 93.56 72 VAL A N 1
ATOM 581 C CA . VAL A 1 72 ? 5.648 8.314 -9.883 1.00 93.56 72 VAL A CA 1
ATOM 582 C C . VAL A 1 72 ? 4.485 7.727 -10.678 1.00 93.56 72 VAL A C 1
ATOM 584 O O . VAL A 1 72 ? 3.453 8.379 -10.842 1.00 93.56 72 VAL A O 1
ATOM 587 N N . GLU A 1 73 ? 4.613 6.495 -11.165 1.00 91.44 73 GLU A N 1
ATOM 588 C CA . GLU A 1 73 ? 3.542 5.848 -11.908 1.00 91.44 73 GLU A CA 1
ATOM 589 C C . GLU A 1 73 ? 2.322 5.555 -11.038 1.00 91.44 73 GLU A C 1
ATOM 591 O O . GLU A 1 73 ? 1.209 5.866 -11.463 1.00 91.44 73 GLU A O 1
ATOM 596 N N . VAL A 1 74 ? 2.510 4.996 -9.838 1.00 91.94 74 VAL A N 1
ATOM 597 C CA . VAL A 1 74 ? 1.415 4.737 -8.892 1.00 91.94 74 VAL A CA 1
ATOM 598 C C . VAL A 1 74 ? 0.682 6.036 -8.586 1.00 91.94 74 VAL A C 1
ATOM 600 O O . VAL A 1 74 ? -0.538 6.089 -8.741 1.00 91.94 74 VAL A O 1
ATOM 603 N N . MET A 1 75 ? 1.414 7.104 -8.257 1.00 91.62 75 MET A N 1
ATOM 604 C CA . MET A 1 75 ? 0.819 8.420 -8.034 1.00 91.62 75 MET A CA 1
ATOM 605 C C . MET A 1 75 ? 0.064 8.915 -9.270 1.00 91.62 75 MET A C 1
ATOM 607 O O . MET A 1 75 ? -1.067 9.363 -9.157 1.00 91.62 75 MET A O 1
ATOM 611 N N . ARG A 1 76 ? 0.620 8.786 -10.477 1.00 91.75 76 ARG A N 1
ATOM 612 C CA . ARG A 1 76 ? -0.048 9.224 -11.714 1.00 91.75 76 ARG A CA 1
ATOM 613 C C . ARG A 1 76 ? -1.308 8.412 -12.042 1.00 91.75 76 ARG A C 1
ATOM 615 O O . ARG A 1 76 ? -2.289 8.961 -12.547 1.00 91.75 76 ARG A O 1
ATOM 622 N N . VAL A 1 77 ? -1.276 7.096 -11.835 1.00 89.94 77 VAL A N 1
ATOM 623 C CA . VAL A 1 77 ? -2.415 6.202 -12.097 1.00 89.94 77 VAL A CA 1
ATOM 624 C C . VAL A 1 77 ? -3.544 6.459 -11.107 1.00 89.94 77 VAL A C 1
ATOM 626 O O . VAL A 1 77 ? -4.705 6.427 -11.502 1.00 89.94 77 VAL A O 1
ATOM 629 N N . LEU A 1 78 ? -3.195 6.770 -9.862 1.00 89.44 78 LEU A N 1
ATOM 630 C CA . LEU A 1 78 ? -4.138 7.081 -8.795 1.00 89.44 78 LEU A CA 1
ATOM 631 C C . LEU A 1 78 ? -4.444 8.576 -8.661 1.00 89.44 78 LEU A C 1
ATOM 633 O O . LEU A 1 78 ? -5.089 8.964 -7.701 1.00 89.44 78 LEU A O 1
ATOM 637 N N . GLU A 1 79 ? -3.991 9.420 -9.592 1.00 89.12 79 GLU A N 1
ATOM 638 C CA . GLU A 1 79 ? -4.251 10.873 -9.570 1.00 89.12 79 GLU A CA 1
ATOM 639 C C . GLU A 1 79 ? -3.794 11.550 -8.263 1.00 89.12 79 GLU A C 1
ATOM 641 O O . GLU A 1 79 ? -4.418 12.474 -7.755 1.00 89.12 79 GLU A O 1
ATOM 646 N N . CYS A 1 80 ? -2.667 11.074 -7.729 1.00 86.94 80 CYS A N 1
ATOM 647 C CA . CYS A 1 80 ? -2.070 11.438 -6.444 1.00 86.94 80 CYS A CA 1
ATOM 648 C C . CYS A 1 80 ? -2.932 11.094 -5.219 1.00 86.94 80 CYS A C 1
ATOM 650 O O . CYS A 1 80 ? -2.524 11.397 -4.098 1.00 86.94 80 CYS A O 1
ATOM 652 N N . ASP A 1 81 ? -4.053 10.397 -5.407 1.00 84.81 81 ASP A N 1
ATOM 653 C CA . ASP A 1 81 ? -4.895 9.882 -4.337 1.00 84.81 81 ASP A CA 1
ATOM 654 C C . ASP A 1 81 ? -4.359 8.535 -3.828 1.00 84.81 81 ASP A C 1
ATOM 656 O O . ASP A 1 81 ? -4.845 7.446 -4.148 1.00 84.81 81 ASP A O 1
ATOM 660 N N . VAL A 1 82 ? -3.265 8.627 -3.070 1.00 76.69 82 VAL A N 1
ATOM 661 C CA . VAL A 1 82 ? -2.557 7.487 -2.463 1.00 76.69 82 VAL A CA 1
ATOM 662 C C . VAL A 1 82 ? -3.004 7.199 -1.029 1.00 76.69 82 VAL A C 1
ATOM 664 O O . VAL A 1 82 ? -2.309 6.497 -0.298 1.00 76.69 82 VAL A O 1
ATOM 667 N N . HIS A 1 83 ? -4.160 7.737 -0.647 1.00 70.75 83 HIS A N 1
ATOM 668 C CA . HIS A 1 83 ? -4.859 7.435 0.591 1.00 70.75 83 HIS A CA 1
ATOM 669 C C . HIS A 1 83 ? -6.240 6.879 0.246 1.00 70.75 83 HIS A C 1
ATOM 671 O O . HIS A 1 83 ? -6.862 7.299 -0.727 1.00 70.75 83 HIS A O 1
ATOM 677 N N . TRP A 1 84 ? -6.721 5.892 0.989 1.00 65.75 84 TRP A N 1
ATOM 678 C CA . TRP A 1 84 ? -8.061 5.360 0.796 1.00 65.75 84 TRP A CA 1
ATOM 679 C C . TRP A 1 84 ? -8.942 5.605 2.011 1.00 65.75 84 TRP A C 1
ATOM 681 O O . TRP A 1 84 ? -8.743 5.008 3.061 1.00 65.75 84 TRP A O 1
ATOM 691 N N . GLU A 1 85 ? -10.038 6.333 1.804 1.00 54.50 85 GLU A N 1
ATOM 692 C CA . GLU A 1 85 ? -11.145 6.502 2.754 1.00 54.50 85 GLU A CA 1
ATOM 693 C C . GLU A 1 85 ? -11.883 5.176 3.106 1.00 54.50 85 GLU A C 1
ATOM 695 O O . GLU A 1 85 ? -12.990 5.166 3.617 1.00 54.50 85 GLU A O 1
ATOM 700 N N . GLY A 1 86 ? -11.334 3.992 2.851 1.00 50.16 86 GLY A N 1
ATOM 701 C CA . GLY A 1 86 ? -11.815 2.738 3.454 1.00 50.16 86 GLY A CA 1
ATOM 702 C C . GLY A 1 86 ? -11.010 2.315 4.677 1.00 50.16 86 GLY A C 1
ATOM 703 O O . GLY A 1 86 ? -11.505 1.498 5.455 1.00 50.16 86 GLY A O 1
ATOM 704 N N . THR A 1 87 ? -9.843 2.929 4.935 1.00 51.09 87 THR A N 1
ATOM 705 C CA . THR A 1 87 ? -9.280 2.957 6.298 1.00 51.09 87 THR A CA 1
ATOM 706 C C . THR A 1 87 ? -10.199 3.683 7.266 1.00 51.09 87 THR A C 1
ATOM 708 O O . THR A 1 87 ? -10.040 3.519 8.473 1.00 51.09 87 THR A O 1
ATOM 711 N N . LEU A 1 88 ? -11.251 4.346 6.765 1.00 53.22 88 LEU A N 1
ATOM 712 C CA . LEU A 1 88 ? -12.356 4.813 7.578 1.00 53.22 88 LEU A CA 1
ATO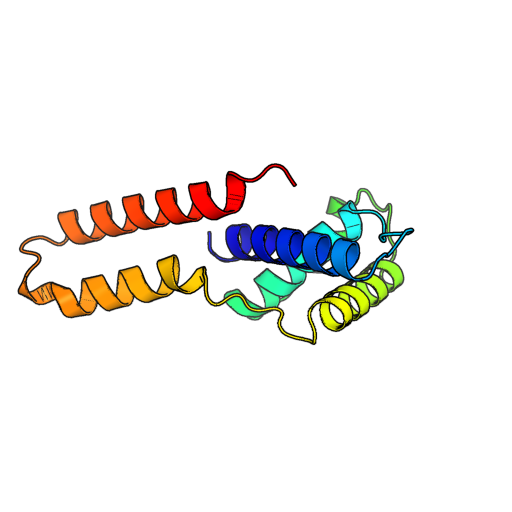M 713 C C . LEU A 1 88 ? -12.929 3.695 8.468 1.00 53.22 88 LEU A C 1
ATOM 715 O O . LEU A 1 88 ? -13.330 3.987 9.575 1.00 53.22 88 LEU A O 1
ATOM 719 N N . LEU A 1 89 ? -12.904 2.402 8.129 1.00 57.09 89 LEU A N 1
ATOM 720 C CA . LEU A 1 89 ? -13.369 1.395 9.103 1.00 57.09 89 LEU A CA 1
ATOM 721 C C . LEU A 1 89 ? -12.422 1.287 10.319 1.00 57.09 89 LEU A C 1
ATOM 723 O O . LEU A 1 89 ? -12.881 1.209 11.454 1.00 57.09 89 LEU A O 1
ATOM 727 N N . ALA A 1 90 ? -11.107 1.367 10.105 1.00 56.84 90 ALA A N 1
ATOM 728 C CA . ALA A 1 90 ? -10.106 1.360 11.175 1.00 56.84 90 ALA A CA 1
ATOM 729 C C . ALA A 1 90 ? -9.987 2.705 11.918 1.00 56.84 90 ALA A C 1
ATOM 731 O O . ALA A 1 90 ? -9.583 2.714 13.076 1.00 56.84 90 ALA A O 1
ATOM 732 N N . GLU A 1 91 ? -10.336 3.825 11.282 1.00 60.09 91 GLU A N 1
ATOM 733 C CA . GLU A 1 91 ? -10.325 5.172 11.875 1.00 60.09 91 GLU A CA 1
ATOM 734 C C . GLU A 1 91 ? -11.663 5.525 12.546 1.00 60.09 91 GLU A C 1
ATOM 736 O O . GLU A 1 91 ? -11.698 6.094 13.638 1.00 60.09 91 GLU A O 1
ATOM 741 N N . TRP A 1 92 ? -12.782 5.133 11.936 1.00 67.06 92 TRP A N 1
ATOM 742 C CA . TRP A 1 92 ? -14.125 5.404 12.440 1.00 67.06 92 TRP A CA 1
ATOM 743 C C . TRP A 1 92 ? -14.502 4.446 13.535 1.00 67.06 92 TRP A C 1
ATOM 745 O O . TRP A 1 92 ? -15.228 4.865 14.417 1.00 67.06 92 TRP A O 1
ATOM 755 N N . VAL A 1 93 ? -14.041 3.195 13.545 1.00 71.81 93 VAL A N 1
ATOM 756 C CA . VAL A 1 93 ? -14.395 2.293 14.648 1.00 71.81 93 VAL A CA 1
ATOM 757 C C . VAL A 1 93 ? -13.887 2.815 15.994 1.00 71.81 93 VAL A C 1
ATOM 759 O O . VAL A 1 93 ? -14.705 2.903 16.904 1.00 71.81 93 VAL A O 1
ATOM 762 N N . PRO A 1 94 ? -12.624 3.254 16.155 1.00 69.00 94 PRO A N 1
ATOM 763 C CA . PRO A 1 94 ? -12.179 3.925 17.374 1.00 69.00 94 PRO A CA 1
ATOM 764 C C . PRO A 1 94 ? -12.991 5.182 17.698 1.00 69.00 94 PRO A C 1
ATOM 766 O O . PRO A 1 94 ? -13.370 5.380 18.849 1.00 69.00 94 PRO A O 1
ATOM 769 N N . MET A 1 95 ? -13.304 6.011 16.697 1.00 70.56 95 MET A N 1
ATOM 770 C CA . MET A 1 95 ? -14.089 7.235 16.886 1.00 70.56 95 MET A CA 1
ATOM 771 C C . MET A 1 95 ? -15.540 6.943 17.308 1.00 70.56 95 MET A C 1
ATOM 773 O O . MET A 1 95 ? -16.055 7.554 18.238 1.00 70.56 95 MET A O 1
ATOM 777 N N . LEU A 1 96 ? -16.197 5.980 16.666 1.00 73.81 96 LEU A N 1
ATOM 778 C CA . LEU A 1 96 ? -17.558 5.536 16.955 1.00 73.81 96 LEU A CA 1
ATOM 779 C C . LEU A 1 96 ? -17.625 4.821 18.302 1.00 73.81 96 LEU A C 1
ATOM 781 O O . LEU A 1 96 ? -18.570 5.051 19.045 1.00 73.81 96 LEU A O 1
ATOM 785 N N . LEU A 1 97 ? -16.622 4.009 18.648 1.00 72.44 97 LEU A N 1
ATOM 786 C CA . LEU A 1 97 ? -16.494 3.400 19.973 1.00 72.44 97 LEU A CA 1
ATOM 787 C C . LEU A 1 97 ? -16.275 4.452 21.059 1.00 72.44 97 LEU A C 1
ATOM 789 O O . LEU A 1 97 ? -16.868 4.349 22.125 1.00 72.44 97 LEU A O 1
ATOM 793 N N . HIS A 1 98 ? -15.479 5.486 20.785 1.00 75.31 98 HIS A N 1
ATOM 794 C CA . HIS A 1 98 ? -15.308 6.613 21.695 1.00 75.31 98 HIS A CA 1
ATOM 795 C C . HIS A 1 98 ? -16.629 7.370 21.912 1.00 75.31 98 HIS A C 1
ATOM 797 O O . HIS A 1 98 ? -17.016 7.622 23.051 1.00 75.31 98 HIS A O 1
ATOM 803 N N . LEU A 1 99 ? -17.362 7.673 20.835 1.00 74.06 99 LEU A N 1
ATOM 804 C CA . LEU A 1 99 ? -18.669 8.341 20.898 1.00 74.06 99 LEU A CA 1
ATOM 805 C C . LEU A 1 99 ? -19.753 7.470 21.551 1.00 74.06 99 LEU A C 1
ATOM 807 O O . LEU A 1 99 ? -20.622 7.986 22.250 1.00 74.06 99 LEU A O 1
ATOM 811 N N . ALA A 1 100 ? -19.694 6.153 21.352 1.00 73.44 100 ALA A N 1
ATOM 812 C CA . ALA A 1 100 ? -20.566 5.173 21.992 1.00 73.44 100 ALA A CA 1
ATOM 813 C C . ALA A 1 100 ? -20.096 4.781 23.403 1.00 73.44 100 ALA A C 1
ATOM 815 O O . ALA A 1 100 ? -20.799 4.030 24.074 1.00 73.44 100 ALA A O 1
ATOM 816 N N . GLY A 1 101 ? -18.963 5.314 23.874 1.00 67.38 101 GLY A N 1
ATOM 817 C CA . GLY A 1 101 ? -18.370 5.050 25.187 1.00 67.38 101 GLY A CA 1
ATOM 818 C C . GLY A 1 101 ? -19.361 5.100 26.360 1.00 67.38 101 GLY A C 1
ATOM 819 O O . GLY A 1 101 ? -19.350 4.191 27.184 1.00 67.38 101 GLY A O 1
ATOM 820 N N . PRO A 1 102 ? -20.282 6.085 26.427 1.00 70.19 102 PRO A N 1
ATOM 821 C CA . PRO A 1 102 ? -21.313 6.143 27.468 1.00 70.19 102 PRO A CA 1
ATOM 822 C C . PRO A 1 102 ? -22.353 5.007 27.418 1.00 70.19 102 PRO A C 1
ATOM 824 O O . PRO A 1 102 ? -23.066 4.790 28.395 1.00 70.19 102 PRO A O 1
ATOM 827 N N . LEU A 1 103 ? -22.480 4.318 26.279 1.00 65.88 103 LEU A N 1
ATOM 828 C CA . LEU A 1 103 ? -23.393 3.191 26.053 1.00 65.88 103 LEU A CA 1
ATOM 829 C C . LEU A 1 103 ? -22.698 1.830 26.228 1.00 65.88 103 LEU A C 1
ATOM 831 O O . LEU A 1 103 ? -23.368 0.836 26.504 1.00 65.88 103 LEU A O 1
ATOM 835 N N . THR A 1 104 ? -21.373 1.768 26.076 1.00 63.06 104 THR A N 1
ATOM 836 C CA . THR A 1 104 ? -20.568 0.563 26.317 1.00 63.06 104 THR A CA 1
ATOM 837 C C . THR A 1 104 ? -20.199 0.476 27.795 1.00 63.06 104 THR A C 1
ATOM 839 O O . THR A 1 104 ? -19.425 1.286 28.292 1.00 63.06 104 THR A O 1
ATOM 842 N N . GLN A 1 105 ? -20.766 -0.497 28.511 1.00 58.81 105 GLN A N 1
ATOM 843 C CA . GLN A 1 105 ? -20.618 -0.605 29.968 1.00 58.81 105 GLN A CA 1
ATOM 844 C C . GLN A 1 105 ? -19.229 -1.094 30.427 1.00 58.81 105 GLN A C 1
ATOM 846 O O . GLN A 1 105 ? -18.878 -0.866 31.582 1.00 58.81 105 GLN A O 1
ATOM 851 N N . GLU A 1 106 ? -18.427 -1.721 29.551 1.00 71.00 106 GLU A N 1
ATOM 852 C CA . GLU A 1 106 ? -17.125 -2.310 29.908 1.00 71.00 106 GLU A CA 1
ATOM 853 C C . GLU A 1 106 ? -16.042 -2.096 28.826 1.00 71.00 106 GLU A C 1
ATOM 855 O O . GLU A 1 106 ? -16.272 -2.309 27.633 1.00 71.00 106 GLU A O 1
ATOM 860 N N . GLU A 1 107 ? -14.809 -1.762 29.236 1.00 67.69 107 GLU A N 1
ATOM 861 C CA . GLU A 1 107 ? -13.631 -1.630 28.347 1.00 67.69 107 GLU A CA 1
ATOM 862 C C . GLU A 1 107 ? -13.310 -2.923 27.566 1.00 67.69 107 GLU A C 1
ATOM 864 O O . GLU A 1 107 ? -12.751 -2.897 26.461 1.00 67.69 107 GLU A O 1
ATOM 869 N N . ALA A 1 108 ? -13.699 -4.076 28.118 1.00 72.25 108 ALA A N 1
ATOM 870 C CA . ALA A 1 108 ? -13.556 -5.373 27.469 1.00 72.25 108 ALA A CA 1
ATOM 871 C C . ALA A 1 108 ? -14.378 -5.469 26.171 1.00 72.25 108 ALA A C 1
ATOM 873 O O . ALA A 1 108 ? -13.939 -6.107 25.210 1.00 72.25 108 ALA A O 1
ATOM 874 N N . ASP A 1 109 ? -15.538 -4.814 26.106 1.00 72.50 109 ASP A N 1
ATOM 875 C CA . ASP A 1 109 ? -16.407 -4.851 24.929 1.00 72.50 109 ASP A CA 1
ATOM 876 C C . ASP A 1 109 ? -15.902 -3.930 23.818 1.00 72.50 109 ASP A C 1
ATOM 878 O O . ASP A 1 109 ? -15.913 -4.316 22.648 1.00 72.50 109 ASP A O 1
ATOM 882 N N . VAL A 1 110 ? -15.327 -2.780 24.177 1.00 74.12 110 VAL A N 1
ATOM 883 C CA . VAL A 1 110 ? -14.623 -1.889 23.237 1.00 74.12 110 VAL A CA 1
ATOM 884 C C . VAL A 1 110 ? -13.483 -2.638 22.538 1.00 74.12 110 VAL A C 1
ATOM 886 O O . VAL A 1 110 ? -13.354 -2.590 21.314 1.00 74.12 110 VAL A O 1
ATOM 889 N N . THR A 1 111 ? -12.697 -3.404 23.299 1.00 75.12 111 THR A N 1
ATOM 890 C CA . THR A 1 111 ? -11.567 -4.182 22.765 1.00 75.12 111 THR A CA 1
ATOM 891 C C . THR A 1 111 ? -12.028 -5.299 21.820 1.00 75.12 111 THR A C 1
ATOM 893 O O . THR A 1 111 ? -11.431 -5.508 20.759 1.00 75.12 111 THR A O 1
ATOM 896 N N . LYS A 1 112 ? -13.117 -6.005 22.156 1.00 79.56 112 LYS A N 1
ATOM 897 C CA . LYS A 1 112 ? -13.703 -7.038 21.282 1.00 79.56 112 LYS A CA 1
ATOM 898 C C . LYS A 1 112 ? -14.232 -6.443 19.980 1.00 79.56 112 LYS A C 1
ATOM 900 O O . LYS A 1 112 ? -13.947 -6.988 18.917 1.00 79.56 112 LYS A O 1
ATOM 905 N N . ILE A 1 113 ? -14.965 -5.329 20.043 1.00 76.44 113 ILE A N 1
ATOM 906 C CA . ILE A 1 113 ? -15.515 -4.670 18.850 1.00 76.44 1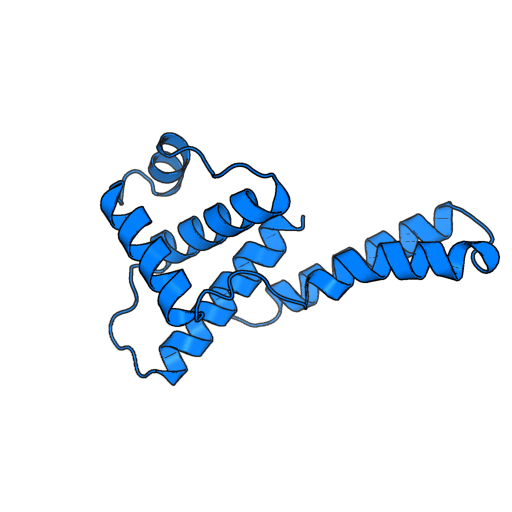13 ILE A CA 1
ATOM 907 C C . ILE A 1 113 ? -14.384 -4.162 17.951 1.00 76.44 113 ILE A C 1
ATOM 909 O O . ILE A 1 113 ? -14.430 -4.378 16.741 1.00 76.44 113 ILE A O 1
ATOM 913 N N . ALA A 1 114 ? -13.333 -3.573 18.530 1.00 75.31 114 ALA A N 1
ATOM 914 C CA . ALA A 1 114 ? -12.147 -3.166 17.780 1.00 75.31 114 ALA A CA 1
ATOM 915 C C . ALA A 1 114 ? -11.480 -4.359 17.069 1.00 75.31 114 ALA A C 1
ATOM 917 O O . ALA A 1 114 ? -11.122 -4.258 15.897 1.00 75.31 114 ALA A O 1
ATOM 918 N N . SER A 1 115 ? -11.371 -5.512 17.736 1.00 77.88 115 SER A N 1
ATOM 919 C CA . SER A 1 115 ? -10.836 -6.742 17.136 1.00 77.88 115 SER A CA 1
ATOM 920 C C . SER A 1 115 ? -11.696 -7.255 15.972 1.00 77.88 115 SER A C 1
ATOM 922 O O . SER A 1 115 ? -11.172 -7.574 14.903 1.00 77.88 115 SER A O 1
ATOM 924 N N . VAL A 1 116 ? -13.024 -7.272 16.133 1.00 80.06 116 VAL A N 1
ATOM 925 C CA . VAL A 1 116 ? -13.964 -7.679 15.073 1.00 80.06 116 VAL A CA 1
ATOM 926 C C . VAL A 1 116 ? -13.886 -6.733 13.877 1.00 80.06 116 VAL A C 1
ATOM 928 O O . VAL A 1 116 ? -13.804 -7.190 12.740 1.00 80.06 116 VAL A O 1
ATOM 931 N N . ALA A 1 117 ? -13.856 -5.424 14.114 1.00 75.88 117 ALA A N 1
ATOM 932 C CA . ALA A 1 117 ? -13.696 -4.432 13.059 1.00 75.88 117 ALA A CA 1
ATOM 933 C C . ALA A 1 117 ? -12.377 -4.590 12.298 1.00 75.88 117 ALA A C 1
ATOM 935 O O . ALA A 1 117 ? -12.372 -4.563 11.070 1.00 75.88 117 ALA A O 1
ATOM 936 N N . MET A 1 118 ? -11.272 -4.813 13.015 1.00 74.12 118 MET A N 1
ATOM 937 C CA . MET A 1 118 ? -9.972 -5.093 12.405 1.00 74.12 118 MET A CA 1
ATOM 938 C C . MET A 1 118 ? -10.010 -6.352 11.539 1.00 74.12 118 MET A C 1
ATOM 940 O O . MET A 1 118 ? -9.471 -6.347 10.432 1.00 74.12 118 MET A O 1
ATOM 944 N N . HIS A 1 119 ? -10.675 -7.408 12.012 1.00 76.06 119 HIS A N 1
ATOM 945 C CA . HIS A 1 119 ? -10.855 -8.635 11.245 1.00 76.06 119 HIS A CA 1
ATOM 946 C C . HIS A 1 119 ? -11.700 -8.410 9.984 1.00 76.06 119 HIS A C 1
ATOM 948 O O . HIS A 1 119 ? -11.310 -8.859 8.912 1.00 76.06 119 HIS A O 1
ATOM 954 N N . ILE A 1 120 ? -12.815 -7.680 10.079 1.00 73.38 120 ILE A N 1
ATOM 955 C CA . ILE A 1 120 ? -13.654 -7.339 8.920 1.00 73.38 120 ILE A CA 1
ATOM 956 C C . ILE A 1 120 ? -12.866 -6.492 7.915 1.00 73.38 120 ILE A C 1
ATOM 958 O O . ILE A 1 120 ? -12.922 -6.765 6.721 1.00 73.38 120 ILE A O 1
ATOM 962 N N . ALA A 1 121 ? -12.096 -5.506 8.380 1.00 71.75 121 ALA A N 1
ATOM 963 C CA . ALA A 1 121 ? -11.249 -4.684 7.520 1.00 71.75 121 ALA A CA 1
ATOM 964 C C . ALA A 1 121 ? -10.180 -5.519 6.798 1.00 71.75 121 ALA A C 1
ATOM 966 O O . ALA A 1 121 ? -9.967 -5.333 5.602 1.00 71.75 121 ALA A O 1
ATOM 967 N N . ASP A 1 122 ? -9.553 -6.477 7.490 1.00 71.88 122 ASP A N 1
ATOM 968 C CA . ASP A 1 122 ? -8.661 -7.450 6.855 1.00 71.88 122 ASP A CA 1
ATOM 969 C C . ASP A 1 122 ? -9.419 -8.273 5.801 1.00 71.88 122 ASP A C 1
ATOM 971 O O . ASP A 1 122 ? -8.999 -8.330 4.648 1.00 71.88 122 ASP A O 1
ATOM 975 N N . VAL A 1 123 ? -10.560 -8.868 6.152 1.00 73.44 123 VAL A N 1
ATOM 976 C CA . VAL A 1 123 ? -11.369 -9.664 5.217 1.00 73.44 123 VAL A CA 1
ATOM 977 C C . VAL A 1 123 ? -11.711 -8.855 3.964 1.00 73.44 123 VAL A C 1
ATOM 979 O O . VAL A 1 123 ? -11.472 -9.340 2.866 1.00 73.44 123 VAL A O 1
ATOM 982 N N . LEU A 1 124 ? -12.165 -7.608 4.099 1.00 70.88 124 LEU A N 1
ATOM 983 C CA . LEU A 1 124 ? -12.476 -6.733 2.964 1.00 70.88 124 LEU A CA 1
ATOM 984 C C . LEU A 1 124 ? -11.231 -6.372 2.138 1.00 70.88 124 LEU A C 1
ATOM 986 O O . LEU A 1 124 ? -11.274 -6.391 0.909 1.00 70.88 124 LEU A O 1
ATOM 990 N N . ALA A 1 125 ? -10.100 -6.089 2.790 1.00 68.44 125 ALA A N 1
ATOM 991 C CA . ALA A 1 125 ? -8.851 -5.784 2.095 1.00 68.44 125 ALA A CA 1
ATOM 992 C C . ALA A 1 125 ? -8.315 -6.992 1.305 1.00 68.44 125 ALA A C 1
ATOM 994 O O . ALA A 1 125 ? -7.719 -6.811 0.242 1.00 68.44 125 ALA A O 1
ATOM 995 N N . PHE A 1 126 ? -8.551 -8.223 1.774 1.00 68.69 126 PHE A N 1
ATOM 996 C CA . PHE A 1 126 ? -7.951 -9.447 1.230 1.00 68.69 126 PHE A CA 1
ATOM 997 C C . PHE A 1 126 ? -8.915 -10.384 0.476 1.00 68.69 126 PHE A C 1
ATOM 999 O O . PHE A 1 126 ? -8.422 -11.295 -0.181 1.00 68.69 126 PHE A O 1
ATOM 1006 N N . GLN A 1 127 ? -10.240 -10.181 0.517 1.00 67.12 127 GLN A N 1
ATOM 1007 C CA . GLN A 1 127 ? -11.215 -11.112 -0.084 1.00 67.12 127 GLN A CA 1
ATOM 1008 C C . GLN A 1 127 ? -11.179 -11.168 -1.613 1.00 67.12 127 GLN A C 1
ATOM 1010 O O . GLN A 1 127 ? -11.334 -12.251 -2.169 1.00 67.12 127 GLN A O 1
ATOM 1015 N N . ASP A 1 128 ? -10.966 -10.040 -2.293 1.00 56.62 128 ASP A N 1
ATOM 1016 C CA . ASP A 1 128 ? -10.888 -10.063 -3.758 1.00 56.62 128 ASP A CA 1
ATOM 1017 C C . ASP A 1 128 ? -9.527 -10.593 -4.225 1.00 56.62 128 ASP A C 1
ATOM 1019 O O . ASP A 1 128 ? -8.486 -10.021 -3.867 1.00 56.62 128 ASP A O 1
ATOM 1023 N N . GLU A 1 129 ? -9.546 -11.653 -5.042 1.00 51.84 129 GLU A N 1
ATOM 1024 C CA . GLU A 1 129 ? -8.380 -12.142 -5.779 1.00 51.84 129 GLU A CA 1
ATOM 1025 C C . GLU A 1 129 ? -7.882 -11.043 -6.733 1.00 51.84 129 GLU A C 1
ATOM 1027 O O . GLU A 1 129 ? -8.614 -10.536 -7.583 1.00 51.84 129 GLU A O 1
ATOM 1032 N N . LEU A 1 130 ? -6.627 -10.641 -6.531 1.00 48.97 130 LEU A N 1
ATOM 1033 C CA . LEU A 1 130 ? -5.938 -9.545 -7.220 1.00 48.97 130 LEU A CA 1
ATOM 1034 C C . LEU A 1 130 ? -5.657 -9.833 -8.697 1.00 48.97 130 LEU A C 1
ATOM 1036 O O . LEU A 1 130 ? -4.913 -10.795 -8.981 1.00 48.97 130 LEU A O 1
#

Foldseek 3Di:
DQLVLLLLVLLVLLVVLCVVVVPPDDQPSLLLSLLSSQLSCCVPVVHGDDPVVSCVSVVNPDDPVSNVVSNVSSCVSCVNPSGDCLCCLVVVLVVVCVVCVVVDPDPVVSVVSNVVSVVVSVCVSPVDDD

Sequence (130 aa):
PQVRQEAVVLLKRYKWQLKARGGRDAPKLQVVALTCANLSTKYWEQHGIPEHMLHSLSCNAYTRQHFIDAEVEVMRVLECDVHWEGTLLAEWVPMLLHLAGPLTQEEADVTKIASVAMHIADVLAFQDEL